Protein AF-A0A968LGK4-F1 (afdb_monomer)

Foldseek 3Di:
DQDCCNPPNPPPPPPPPPDDDDPDDPDDDDDPPAKDWDWDADPVVRHTPDTDIDHDPVD

Nearest PDB structures (foldseek):
  5om3-assembly1_B  TM=9.229E-01  e=1.975E-02  Homo sapiens
  6hgf-assembly1_B  TM=9.072E-01  e=2.112E-02  Homo sapiens
  6hgm-assembly1_B  TM=8.076E-01  e=2.258E-02  Homo sapiens
  5om6-assembly2_D  TM=7.271E-01  e=1.081E-02  Homo sapiens
  5om8-assembly1_B  TM=7.743E-01  e=2.582E-02  Homo sapiens

Solvent-accessible surface area (backbone atoms only — not comparable to full-atom values): 4291 Å² total; per-residue (Å²): 134,75,56,72,26,55,92,76,31,81,82,77,80,79,77,77,77,68,95,67,101,61,82,81,66,83,84,82,82,85,82,86,90,61,69,45,78,49,75,43,59,44,78,94,80,64,48,73,77,41,76,51,71,48,77,61,88,90,111

Secondary structure (DSSP, 8-state):
---STTTT----------S-SSPPP--------S-EEEEEE-TTT--EEEEEEES-TT-

Radius of gyration: 16.08 Å; Cα contacts (8 Å, |Δi|>4): 43; chains: 1; bounding box: 41×22×31 Å

Sequence (59 aa):
VVDEKGTTASAATGIVVGEGDGGPGPEYSIRVDRPFVLAIRDEPTGTLLFFGRVLDPSK

Mean predicted aligned error: 12.76 Å

pLDDT: mean 71.46, std 20.5, range [38.09, 95.69]

Structure (mmCIF, N/CA/C/O backbone):
data_AF-A0A968LGK4-F1
#
_entry.id   AF-A0A968LGK4-F1
#
loop_
_atom_site.group_PDB
_atom_site.id
_atom_site.type_symbol
_atom_site.label_atom_id
_atom_site.label_alt_id
_atom_site.label_comp_id
_atom_site.label_asym_id
_atom_site.label_entity_id
_atom_site.label_seq_id
_atom_site.pdbx_PDB_ins_code
_atom_site.Cartn_x
_atom_site.Cartn_y
_atom_site.Cartn_z
_atom_site.occupancy
_atom_site.B_iso_or_equiv
_atom_site.auth_seq_id
_atom_site.auth_comp_id
_atom_site.auth_asym_id
_atom_site.auth_atom_id
_atom_site.pdbx_PDB_model_num
ATOM 1 N N . VAL A 1 1 ? -2.551 2.168 -10.327 1.00 52.34 1 VAL A N 1
ATOM 2 C CA . VAL A 1 1 ? -1.310 2.959 -10.485 1.00 52.34 1 VAL A CA 1
ATOM 3 C C . VAL A 1 1 ? -0.827 3.322 -9.091 1.00 52.34 1 VAL A C 1
ATOM 5 O O . VAL A 1 1 ? -1.647 3.783 -8.310 1.00 52.34 1 VAL A O 1
ATOM 8 N N . VAL A 1 2 ? 0.423 3.008 -8.754 1.00 50.53 2 VAL A N 1
ATOM 9 C CA . VAL A 1 2 ? 1.080 3.321 -7.471 1.00 50.53 2 VAL A CA 1
ATOM 10 C C . VAL A 1 2 ? 2.316 4.136 -7.847 1.00 50.53 2 VAL A C 1
ATOM 12 O O . VAL A 1 2 ? 3.131 3.629 -8.610 1.00 50.53 2 VAL A O 1
ATOM 15 N N . ASP A 1 3 ? 2.423 5.390 -7.413 1.00 61.94 3 ASP A N 1
ATOM 16 C CA . ASP A 1 3 ? 3.564 6.280 -7.710 1.00 61.94 3 ASP A CA 1
ATOM 17 C C . ASP A 1 3 ? 4.485 6.462 -6.483 1.00 61.94 3 ASP A C 1
ATOM 19 O O . ASP A 1 3 ? 4.222 5.880 -5.435 1.00 61.94 3 ASP A O 1
ATOM 23 N N . GLU A 1 4 ? 5.536 7.296 -6.564 1.00 58.69 4 GLU A N 1
ATOM 24 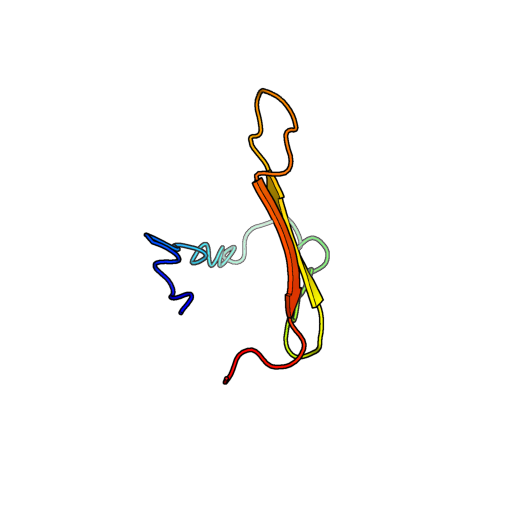C CA . GLU A 1 4 ? 6.217 7.922 -5.399 1.00 58.69 4 GLU A CA 1
ATOM 25 C C . GLU A 1 4 ? 5.328 9.001 -4.761 1.00 58.69 4 GLU A C 1
ATOM 27 O O . GLU A 1 4 ? 5.715 9.818 -3.918 1.00 58.69 4 GLU A O 1
ATOM 32 N N . LYS A 1 5 ? 4.053 8.946 -5.145 1.00 53.34 5 LYS A N 1
ATOM 33 C CA . LYS A 1 5 ? 2.935 9.342 -4.351 1.00 53.34 5 LYS A CA 1
ATOM 34 C C . LYS A 1 5 ? 2.169 8.104 -3.705 1.00 53.34 5 LYS A C 1
ATOM 36 O O . LYS A 1 5 ? 1.835 8.040 -2.547 1.00 53.34 5 LYS A O 1
ATOM 41 N N . GLY A 1 6 ? 2.008 6.916 -4.243 1.00 58.12 6 GLY A N 1
ATOM 42 C CA . GLY A 1 6 ? 0.978 5.994 -3.728 1.00 58.12 6 GLY A CA 1
ATOM 43 C C . GLY A 1 6 ? -0.345 6.748 -3.868 1.00 58.12 6 GLY A C 1
ATOM 44 O O . GLY A 1 6 ? -0.892 6.804 -4.952 1.00 58.12 6 GLY A O 1
ATOM 45 N N . THR A 1 7 ? -0.768 7.493 -2.853 1.00 54.31 7 THR A N 1
ATOM 46 C CA . THR A 1 7 ? -1.381 8.804 -3.147 1.00 54.31 7 THR A CA 1
ATOM 47 C C . THR A 1 7 ? -0.557 10.017 -2.626 1.00 54.31 7 THR A C 1
ATOM 49 O O . THR A 1 7 ? -0.747 11.110 -3.147 1.00 54.31 7 THR A O 1
ATOM 52 N N . THR A 1 8 ? 0.381 9.891 -1.653 1.00 47.84 8 THR A N 1
ATOM 53 C CA . THR A 1 8 ? 1.765 10.519 -1.599 1.00 47.84 8 THR A CA 1
ATOM 54 C C . THR A 1 8 ? 2.895 9.592 -0.946 1.00 47.84 8 THR A C 1
ATOM 56 O O . THR A 1 8 ? 2.662 9.046 0.116 1.00 47.84 8 THR A O 1
ATOM 59 N N . ALA A 1 9 ? 4.023 9.229 -1.612 1.00 49.53 9 ALA A N 1
ATOM 60 C CA . ALA A 1 9 ? 4.860 8.008 -1.493 1.00 49.53 9 ALA A CA 1
ATOM 61 C C . ALA A 1 9 ? 6.275 8.493 -1.542 1.00 49.53 9 ALA A C 1
ATOM 63 O O . ALA A 1 9 ? 7.139 8.165 -2.346 1.00 49.53 9 ALA A O 1
ATOM 64 N N . SER A 1 10 ? 6.490 9.306 -0.546 1.00 52.19 10 SER A N 1
ATOM 65 C CA . SER A 1 10 ? 7.803 9.489 -0.048 1.00 52.19 10 SER A CA 1
ATOM 66 C C . SER A 1 10 ? 8.221 8.180 0.626 1.00 52.19 10 SER A C 1
ATOM 68 O O . SER A 1 10 ? 8.027 7.995 1.821 1.00 52.19 10 SER A O 1
ATOM 70 N N . ALA A 1 11 ? 8.793 7.267 -0.155 1.00 46.09 11 ALA A N 1
ATOM 71 C CA . ALA A 1 11 ? 9.797 6.327 0.328 1.00 46.09 11 ALA A CA 1
ATOM 72 C C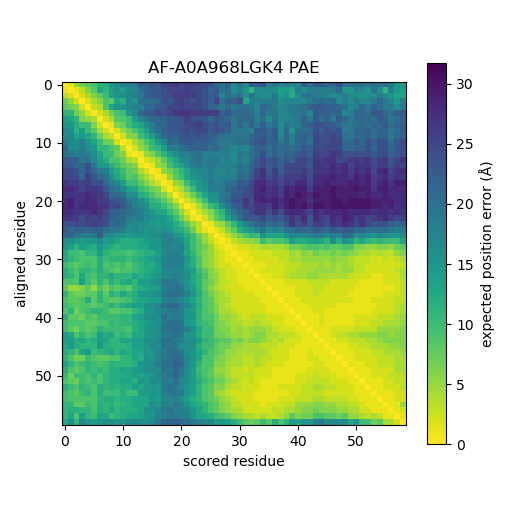 . ALA A 1 11 ? 11.178 6.782 -0.175 1.00 46.09 11 ALA A C 1
ATOM 74 O O . ALA A 1 11 ? 11.957 5.999 -0.702 1.00 46.09 11 ALA A O 1
ATOM 75 N N . ALA A 1 12 ? 11.468 8.079 -0.045 1.00 47.50 12 ALA A N 1
ATOM 76 C CA . ALA A 1 12 ? 12.795 8.642 -0.255 1.00 47.50 12 ALA A CA 1
ATOM 77 C C . ALA A 1 12 ? 13.384 9.081 1.090 1.00 47.50 12 ALA A C 1
ATOM 79 O O . ALA A 1 12 ? 13.614 10.261 1.334 1.00 47.50 12 ALA A O 1
ATOM 80 N N . THR A 1 13 ? 13.637 8.130 1.985 1.00 45.50 13 THR A N 1
ATOM 81 C CA . THR A 1 13 ? 14.65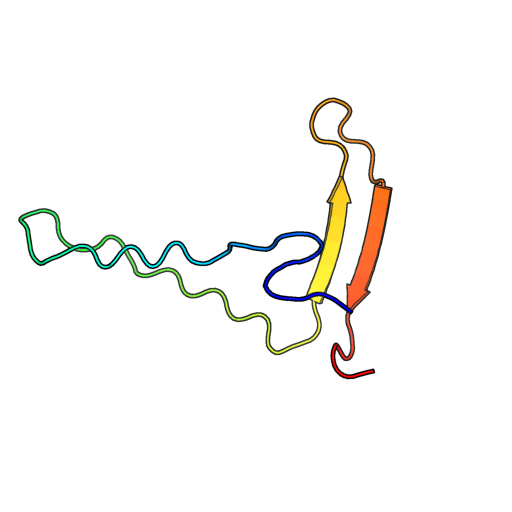1 8.319 3.029 1.00 45.50 13 THR A CA 1
ATOM 82 C C . THR A 1 13 ? 15.915 7.599 2.588 1.00 45.50 13 THR A C 1
ATOM 84 O O . THR A 1 13 ? 16.246 6.513 3.052 1.00 45.50 13 THR A O 1
ATOM 87 N N . GLY A 1 14 ? 16.632 8.228 1.653 1.00 42.75 14 GLY A N 1
ATOM 88 C CA . GLY A 1 14 ? 18.045 7.948 1.444 1.00 42.75 14 GLY A CA 1
ATOM 89 C C . GLY A 1 14 ? 18.810 8.459 2.656 1.00 42.75 14 GLY A C 1
ATOM 90 O O . GLY A 1 14 ? 19.195 9.625 2.697 1.00 42.75 14 GLY A O 1
ATOM 91 N N . ILE A 1 15 ? 18.990 7.613 3.670 1.00 38.09 15 ILE A N 1
ATOM 92 C CA . ILE A 1 15 ? 19.959 7.904 4.722 1.00 38.09 15 ILE A CA 1
ATOM 93 C C . ILE A 1 15 ? 21.329 7.614 4.112 1.00 38.09 15 ILE A C 1
ATOM 95 O O . ILE A 1 15 ? 21.820 6.491 4.156 1.00 38.09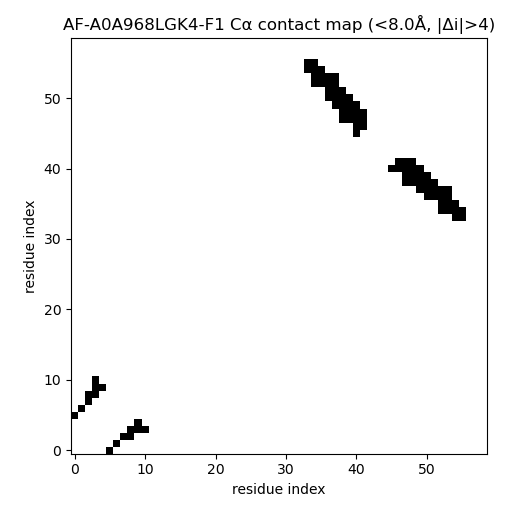 15 ILE A O 1
ATOM 99 N N . VAL A 1 16 ? 21.933 8.626 3.494 1.00 46.50 16 VAL A N 1
ATOM 100 C CA . VAL A 1 16 ? 23.378 8.624 3.267 1.00 46.50 16 VAL A CA 1
ATOM 101 C C . VAL A 1 16 ? 23.980 8.910 4.639 1.00 46.50 16 VAL A C 1
ATOM 103 O O . VAL A 1 16 ? 24.100 10.068 5.037 1.00 46.50 16 VAL A O 1
ATOM 106 N N . VAL A 1 17 ? 24.242 7.865 5.428 1.00 40.66 17 VAL A N 1
ATOM 107 C CA . VAL A 1 17 ? 25.040 8.026 6.647 1.00 40.66 17 VAL A CA 1
ATOM 108 C C . VAL A 1 17 ? 26.435 8.398 6.168 1.00 40.66 17 VAL A C 1
ATOM 110 O O . VAL A 1 17 ? 27.161 7.568 5.627 1.00 40.66 17 VAL A O 1
ATOM 113 N N . GLY A 1 18 ? 26.750 9.688 6.278 1.00 43.12 18 GLY A N 1
ATOM 114 C CA . GLY A 1 18 ? 28.094 10.195 6.082 1.00 43.12 18 GLY A CA 1
ATOM 115 C C . GLY A 1 18 ? 29.050 9.472 7.022 1.00 43.12 18 GLY A C 1
ATOM 116 O O . GLY A 1 18 ? 28.711 9.185 8.168 1.00 43.12 18 GLY A O 1
ATOM 117 N N . GLU A 1 19 ? 30.224 9.168 6.487 1.00 46.44 19 GLU A N 1
ATOM 118 C CA . GLU A 1 19 ? 31.361 8.559 7.164 1.00 46.44 19 GLU A CA 1
ATOM 119 C C . GLU A 1 19 ? 31.577 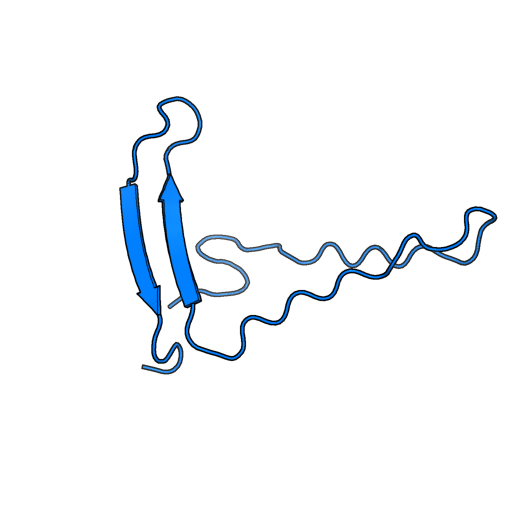9.188 8.554 1.00 46.44 19 GLU A C 1
ATOM 121 O O . GLU A 1 19 ? 31.994 10.340 8.675 1.00 46.44 19 GLU A O 1
ATOM 126 N N . GLY A 1 20 ? 31.215 8.456 9.609 1.00 43.03 20 GLY A N 1
ATOM 127 C CA . GLY A 1 20 ? 31.253 8.953 10.981 1.00 43.03 20 GLY A CA 1
ATOM 128 C C . GLY A 1 20 ? 30.992 7.847 12.000 1.00 43.03 20 GLY A C 1
ATOM 129 O O . GLY A 1 20 ? 29.849 7.592 12.363 1.00 43.03 20 GLY A O 1
ATOM 130 N N . ASP A 1 21 ? 32.070 7.186 12.427 1.00 44.09 21 ASP A N 1
ATOM 131 C CA . ASP A 1 21 ? 32.273 6.503 13.720 1.00 44.09 21 ASP A CA 1
ATOM 132 C C . ASP A 1 21 ? 31.184 5.563 14.286 1.00 44.09 21 ASP A C 1
ATOM 134 O O . ASP A 1 21 ? 31.145 5.275 15.482 1.00 44.09 21 ASP A O 1
ATOM 138 N N . GLY A 1 22 ? 30.352 4.976 13.429 1.00 47.69 22 GLY A N 1
ATOM 139 C CA . GLY A 1 22 ? 29.507 3.829 13.756 1.00 47.69 22 GLY A CA 1
ATOM 140 C C . GLY A 1 22 ? 29.357 2.976 12.510 1.00 47.69 22 GLY A C 1
ATOM 141 O O . GLY A 1 22 ? 28.560 3.317 11.642 1.00 47.69 22 GLY A O 1
ATOM 142 N N . GLY A 1 23 ? 30.176 1.925 12.382 1.00 52.25 23 GLY A N 1
ATOM 143 C CA . GLY A 1 23 ? 30.245 1.110 11.165 1.00 52.25 23 GLY A CA 1
ATOM 144 C C . GLY A 1 23 ? 28.846 0.734 10.662 1.00 52.25 23 GLY A C 1
ATOM 145 O O . GLY A 1 23 ? 28.000 0.382 11.491 1.00 52.25 23 GLY A O 1
ATOM 146 N N . PRO A 1 24 ? 28.572 0.845 9.348 1.00 55.16 24 PRO A N 1
ATOM 147 C CA . PRO A 1 24 ? 27.237 0.628 8.819 1.00 55.16 24 PRO A CA 1
ATOM 148 C C . PRO A 1 24 ? 26.773 -0.761 9.253 1.00 55.16 24 PRO A C 1
ATOM 150 O O . PRO A 1 24 ? 27.398 -1.775 8.932 1.00 55.16 24 PRO A O 1
ATOM 153 N N . GLY A 1 25 ? 25.693 -0.803 10.040 1.00 60.81 25 GLY A N 1
ATOM 154 C CA . GLY A 1 25 ? 24.962 -2.044 10.259 1.00 60.81 25 GLY A CA 1
ATOM 155 C C . GLY A 1 25 ? 24.642 -2.672 8.898 1.00 60.81 25 GLY A C 1
ATOM 156 O O . GLY A 1 25 ? 24.583 -1.944 7.906 1.00 60.81 25 GLY A O 1
ATOM 157 N N . PRO A 1 26 ? 24.476 -4.002 8.821 1.00 64.69 26 PRO A N 1
ATOM 158 C CA . PRO A 1 26 ? 24.309 -4.702 7.551 1.00 64.69 26 PRO A CA 1
ATOM 159 C C . PRO A 1 26 ? 23.315 -3.967 6.648 1.00 64.69 26 PRO A C 1
ATOM 161 O O . PRO A 1 26 ? 22.180 -3.707 7.048 1.00 64.69 26 PRO A O 1
ATOM 164 N N . GLU A 1 27 ? 23.763 -3.595 5.449 1.00 66.31 27 GLU A N 1
ATOM 165 C CA . GLU A 1 27 ? 22.911 -2.945 4.461 1.00 66.31 27 GLU A CA 1
ATOM 166 C C . GLU A 1 27 ? 21.807 -3.923 4.044 1.00 66.31 27 GLU A C 1
ATOM 168 O O . GLU A 1 27 ? 22.033 -4.891 3.313 1.00 66.31 27 GLU A O 1
ATOM 173 N N . TYR A 1 28 ? 20.589 -3.696 4.532 1.00 65.31 28 TYR A N 1
ATOM 174 C CA . TYR A 1 28 ? 19.434 -4.489 4.135 1.00 65.31 28 TYR A CA 1
ATOM 175 C C . TYR A 1 28 ? 18.862 -3.926 2.836 1.00 65.31 28 TYR A C 1
ATOM 177 O O . TYR A 1 28 ? 18.222 -2.876 2.825 1.00 65.31 28 TYR A O 1
ATOM 185 N N . SER A 1 29 ? 19.071 -4.642 1.730 1.00 78.44 29 SER A N 1
ATOM 186 C CA . SER A 1 29 ? 18.432 -4.319 0.454 1.00 78.44 29 SER A CA 1
ATOM 187 C C . SER A 1 29 ? 17.140 -5.119 0.278 1.00 78.44 29 SER A C 1
ATOM 189 O O . SER A 1 29 ? 17.131 -6.349 0.329 1.00 78.44 29 SER A O 1
ATOM 191 N N . ILE A 1 30 ? 16.029 -4.415 0.058 1.00 79.44 30 ILE A N 1
ATOM 192 C CA . ILE A 1 30 ? 14.742 -5.018 -0.300 1.00 79.44 30 ILE A CA 1
ATOM 193 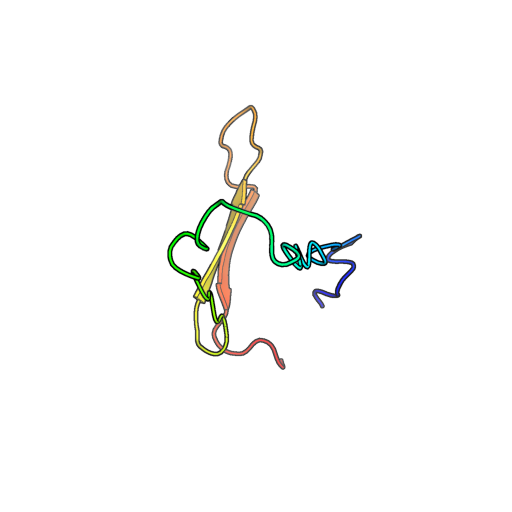C C . ILE A 1 30 ? 14.475 -4.688 -1.765 1.00 79.44 30 ILE A C 1
ATOM 195 O O . ILE A 1 30 ? 14.285 -3.529 -2.125 1.00 79.44 30 ILE A O 1
ATOM 199 N N . ARG A 1 31 ? 14.462 -5.718 -2.614 1.00 83.44 31 ARG A N 1
ATOM 200 C CA . ARG A 1 31 ? 14.086 -5.609 -4.029 1.00 83.44 31 ARG A CA 1
ATOM 201 C C . ARG A 1 31 ? 12.739 -6.287 -4.250 1.00 83.44 31 ARG A C 1
ATOM 203 O O . ARG A 1 31 ? 12.580 -7.466 -3.934 1.00 83.44 31 ARG A O 1
ATOM 210 N N . VAL A 1 32 ? 11.777 -5.530 -4.776 1.00 86.56 32 VAL A N 1
ATOM 211 C CA . VAL A 1 32 ? 10.405 -5.982 -5.070 1.00 86.56 32 VAL A CA 1
ATOM 212 C C . VAL A 1 32 ? 10.202 -6.020 -6.591 1.00 86.56 32 VAL A C 1
ATOM 214 O O . VAL A 1 32 ? 9.329 -5.366 -7.147 1.00 86.56 32 VAL A O 1
ATOM 217 N N . ASP A 1 33 ? 11.071 -6.758 -7.282 1.00 89.50 33 ASP A N 1
ATOM 218 C CA . ASP A 1 33 ? 11.160 -6.871 -8.749 1.00 89.50 33 ASP A CA 1
ATOM 219 C C . ASP A 1 33 ? 10.581 -8.193 -9.296 1.00 89.50 33 ASP A C 1
ATOM 221 O O . ASP A 1 33 ? 10.797 -8.571 -10.446 1.00 89.50 33 ASP A O 1
ATOM 225 N N . ARG A 1 34 ? 9.823 -8.911 -8.462 1.00 91.19 34 ARG A N 1
ATOM 226 C CA . ARG A 1 34 ? 9.190 -10.206 -8.755 1.00 91.19 34 ARG A CA 1
ATOM 227 C C . ARG A 1 34 ? 7.860 -10.323 -8.007 1.00 91.19 34 ARG A C 1
ATOM 229 O O . ARG A 1 34 ? 7.639 -9.537 -7.087 1.00 91.19 34 ARG A O 1
ATOM 236 N N . PRO A 1 35 ? 6.988 -11.299 -8.333 1.00 95.25 35 PRO A N 1
ATOM 237 C CA . PRO A 1 35 ? 5.667 -11.391 -7.723 1.00 95.25 35 PRO A CA 1
ATOM 238 C C . PRO A 1 35 ? 5.690 -11.348 -6.193 1.00 95.25 35 PRO A C 1
ATOM 240 O O . PRO A 1 35 ? 6.417 -12.116 -5.558 1.00 95.25 35 PRO A O 1
ATOM 243 N N . PHE A 1 36 ? 4.848 -10.496 -5.613 1.00 90.81 36 PHE A N 1
ATOM 244 C CA . PHE A 1 36 ? 4.802 -10.227 -4.176 1.00 90.81 36 PHE A CA 1
ATOM 245 C C . PHE A 1 36 ? 3.364 -10.157 -3.660 1.00 90.81 36 PHE A C 1
ATOM 247 O O . PHE A 1 36 ? 2.410 -10.026 -4.429 1.00 90.81 36 PHE A O 1
ATOM 254 N N . VAL A 1 37 ? 3.205 -10.277 -2.344 1.00 93.69 37 VAL A N 1
ATOM 255 C CA . VAL A 1 37 ? 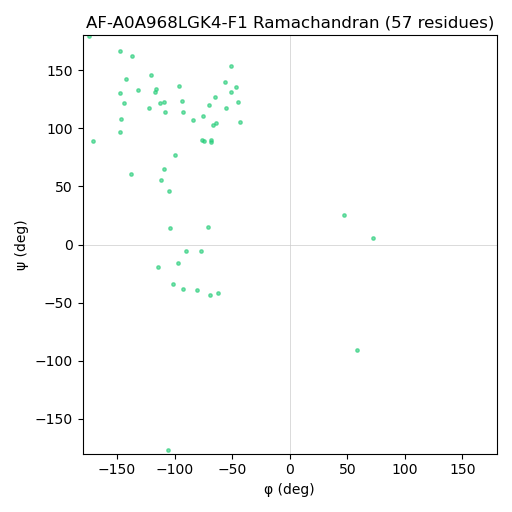1.920 -10.101 -1.658 1.00 93.69 37 VAL A CA 1
ATOM 256 C C . VAL A 1 37 ? 1.847 -8.677 -1.127 1.00 93.69 37 VAL A C 1
ATOM 258 O O . VAL A 1 37 ? 2.815 -8.17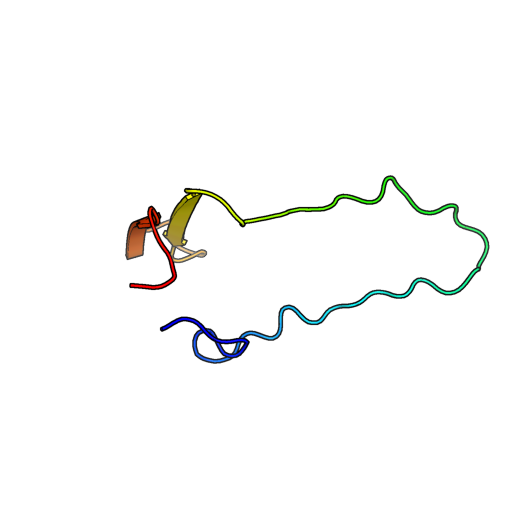6 -0.558 1.00 93.69 37 VAL A O 1
ATOM 261 N N . LEU A 1 38 ? 0.696 -8.040 -1.310 1.00 90.88 38 LEU A N 1
ATOM 262 C CA . LEU A 1 38 ? 0.384 -6.714 -0.800 1.00 90.88 38 LEU A CA 1
ATOM 263 C C . LEU A 1 38 ? -0.771 -6.825 0.195 1.00 90.88 38 LEU A C 1
ATOM 265 O O . LEU A 1 38 ? -1.787 -7.463 -0.090 1.00 90.88 38 LEU A O 1
ATOM 269 N N . ALA A 1 39 ? -0.624 -6.167 1.341 1.00 92.19 39 ALA A N 1
ATOM 270 C CA . ALA A 1 39 ? -1.680 -6.006 2.324 1.00 92.19 39 ALA A CA 1
ATOM 271 C C . ALA A 1 39 ? -1.751 -4.540 2.752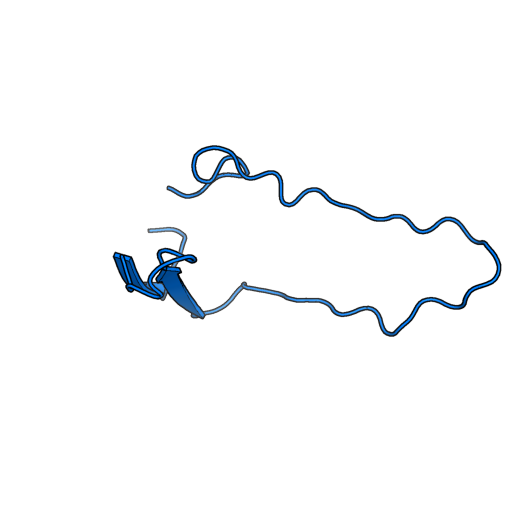 1.00 92.19 39 ALA A C 1
ATOM 273 O O . ALA A 1 39 ? -0.728 -3.937 3.072 1.00 92.19 39 ALA A O 1
ATOM 274 N N . ILE A 1 40 ? -2.956 -3.984 2.782 1.00 91.81 40 ILE A N 1
ATOM 275 C CA . ILE A 1 40 ? -3.238 -2.689 3.396 1.00 91.81 40 ILE A CA 1
ATOM 276 C C . ILE A 1 40 ? -4.107 -2.989 4.602 1.00 91.81 40 ILE A C 1
ATOM 278 O O . ILE A 1 40 ? -5.171 -3.595 4.465 1.00 91.81 40 ILE A O 1
ATOM 282 N N . ARG A 1 41 ? -3.643 -2.583 5.780 1.00 93.62 41 ARG A N 1
ATOM 283 C CA . ARG A 1 41 ? -4.375 -2.754 7.030 1.00 93.62 41 ARG A CA 1
ATOM 284 C C . ARG A 1 41 ? -4.633 -1.407 7.678 1.00 93.62 41 ARG A C 1
ATOM 286 O O . ARG A 1 41 ? -3.782 -0.524 7.618 1.00 93.62 41 ARG A O 1
ATOM 293 N N . ASP A 1 42 ? -5.775 -1.296 8.330 1.00 92.31 42 ASP A N 1
ATOM 294 C CA . ASP A 1 42 ? -5.981 -0.288 9.354 1.00 92.31 42 ASP A CA 1
ATOM 295 C C . ASP A 1 42 ? -5.121 -0.658 10.570 1.00 92.31 42 ASP A C 1
ATOM 297 O O . ASP A 1 42 ? -5.240 -1.755 11.114 1.00 92.31 42 ASP A O 1
ATOM 301 N N . GLU A 1 43 ? -4.194 0.214 10.955 1.00 92.44 43 GLU A N 1
ATOM 302 C CA . GLU A 1 43 ? -3.240 -0.070 12.031 1.00 92.44 43 GLU A CA 1
ATOM 303 C C . GLU A 1 43 ? -3.891 -0.139 13.425 1.00 92.44 43 GLU A C 1
ATOM 305 O O . GLU A 1 43 ? -3.586 -1.092 14.147 1.00 92.44 43 GLU A O 1
ATOM 310 N N . PRO A 1 44 ? -4.816 0.769 13.806 1.00 95.44 44 PRO A N 1
ATOM 311 C CA . PRO A 1 44 ? -5.472 0.714 15.112 1.00 95.44 44 PRO A CA 1
ATOM 312 C C . PRO A 1 44 ? -6.310 -0.548 15.339 1.00 95.44 44 PRO A C 1
ATOM 314 O O . PRO A 1 44 ? -6.285 -1.111 16.432 1.00 95.44 44 PRO A O 1
ATOM 317 N N . THR A 1 45 ? -7.069 -0.991 14.332 1.00 95.44 45 THR A N 1
ATOM 318 C CA . THR A 1 45 ? -7.977 -2.146 14.466 1.00 95.44 45 THR A CA 1
ATOM 319 C C . THR A 1 45 ? -7.376 -3.455 13.964 1.00 95.44 45 THR A C 1
ATOM 321 O O . THR A 1 45 ? -7.911 -4.526 14.245 1.00 95.44 45 THR A O 1
ATOM 324 N N . GLY A 1 46 ? -6.288 -3.397 13.194 1.00 92.75 46 GLY A N 1
ATOM 325 C CA . GLY A 1 46 ? -5.709 -4.552 12.506 1.00 92.75 46 GLY A CA 1
ATOM 326 C C . GLY A 1 46 ? -6.536 -5.047 11.316 1.00 92.75 46 GLY A C 1
ATOM 327 O O . GLY A 1 46 ? -6.194 -6.072 10.724 1.00 92.75 46 GLY A O 1
ATOM 328 N N . THR A 1 47 ? -7.612 -4.345 10.953 1.00 95.69 47 THR A N 1
ATOM 329 C CA . THR A 1 47 ? -8.512 -4.753 9.870 1.00 95.69 47 THR A CA 1
ATOM 330 C C . THR A 1 47 ? -7.780 -4.732 8.533 1.00 95.69 47 THR A C 1
ATOM 332 O O . THR A 1 47 ? -7.214 -3.712 8.147 1.00 95.69 47 THR A O 1
ATOM 335 N N . LEU A 1 48 ? -7.821 -5.838 7.787 1.00 92.94 48 LEU A N 1
ATOM 336 C CA . LEU A 1 48 ? -7.314 -5.884 6.416 1.00 92.94 48 LEU A CA 1
ATOM 337 C C . LEU A 1 48 ? -8.294 -5.171 5.482 1.00 92.94 48 LEU A C 1
ATOM 339 O O . LEU A 1 48 ? -9.390 -5.662 5.226 1.00 92.94 48 LEU A O 1
ATOM 343 N N . LEU A 1 49 ? -7.880 -4.018 4.967 1.00 93.12 49 LEU A N 1
ATOM 344 C CA . LEU A 1 49 ? -8.636 -3.231 3.996 1.00 93.12 49 LEU A CA 1
ATOM 345 C C . LEU A 1 49 ? -8.461 -3.799 2.585 1.00 93.12 49 LEU A C 1
ATOM 347 O O . LEU A 1 49 ? -9.416 -3.877 1.819 1.00 93.12 49 LEU A O 1
ATOM 351 N N . PHE A 1 50 ? -7.242 -4.233 2.259 1.00 90.56 50 PHE A N 1
ATOM 352 C CA . PHE A 1 50 ? -6.915 -4.881 0.991 1.00 90.56 50 PHE A CA 1
ATOM 353 C C . PHE A 1 50 ? -5.899 -5.996 1.216 1.00 90.56 50 PHE A C 1
ATOM 355 O O . PHE A 1 50 ? -4.974 -5.853 2.016 1.00 90.56 50 PHE A O 1
ATOM 362 N N . PHE A 1 51 ? -6.045 -7.096 0.482 1.00 93.12 51 PHE A N 1
ATOM 363 C CA . PHE A 1 51 ? -5.101 -8.207 0.484 1.00 93.12 51 PHE A CA 1
ATOM 364 C C . PHE A 1 51 ? -5.068 -8.851 -0.898 1.00 93.12 51 PHE A C 1
ATOM 366 O O . PHE A 1 51 ? -6.113 -9.158 -1.471 1.00 93.12 51 PHE A O 1
ATOM 373 N N . GLY A 1 52 ? -3.876 -9.054 -1.447 1.00 91.81 52 GLY A N 1
ATOM 374 C CA . GLY A 1 52 ? -3.744 -9.635 -2.774 1.00 91.81 52 GLY A CA 1
ATOM 375 C C . GLY A 1 52 ? -2.307 -9.911 -3.173 1.00 91.81 52 GLY A C 1
ATOM 376 O O . GLY A 1 52 ? -1.360 -9.647 -2.434 1.00 91.81 52 GLY A O 1
ATOM 377 N N . ARG A 1 53 ? -2.148 -10.457 -4.376 1.00 93.25 53 ARG A N 1
ATOM 378 C CA . ARG A 1 53 ? -0.848 -10.749 -4.975 1.00 93.25 53 ARG A CA 1
ATOM 379 C C . ARG A 1 53 ? -0.668 -9.916 -6.233 1.00 93.25 53 ARG A C 1
ATOM 381 O O . ARG A 1 53 ? -1.533 -9.924 -7.103 1.00 93.25 53 ARG A O 1
ATOM 388 N N . VAL A 1 54 ? 0.477 -9.258 -6.345 1.00 90.62 54 VAL A N 1
ATOM 389 C CA . VAL A 1 54 ? 0.907 -8.583 -7.567 1.00 90.62 54 VAL A CA 1
ATOM 390 C C . VAL A 1 54 ? 1.757 -9.570 -8.354 1.00 90.62 54 VAL A C 1
ATOM 392 O O . VAL A 1 54 ? 2.803 -10.016 -7.883 1.00 90.62 54 VAL A O 1
ATOM 395 N N . LEU A 1 55 ? 1.261 -9.974 -9.524 1.00 93.88 55 LEU A N 1
ATOM 396 C CA . LEU A 1 55 ? 1.963 -10.885 -10.434 1.00 93.88 55 LEU A CA 1
ATOM 397 C C . LEU A 1 55 ? 2.782 -10.124 -11.474 1.00 93.88 55 LEU A C 1
ATOM 399 O O . LEU A 1 55 ? 3.883 -10.546 -11.809 1.00 93.88 55 LEU A O 1
ATOM 403 N N . ASP A 1 56 ? 2.232 -9.014 -11.954 1.00 90.94 56 ASP A N 1
ATOM 404 C CA . ASP A 1 56 ? 2.834 -8.139 -12.948 1.00 90.94 56 ASP A CA 1
ATOM 405 C C . ASP A 1 56 ? 2.399 -6.697 -12.631 1.00 90.94 56 ASP A C 1
ATOM 407 O O . ASP A 1 56 ? 1.217 -6.385 -12.781 1.00 90.94 56 ASP A O 1
ATOM 411 N N . PRO A 1 57 ? 3.301 -5.837 -12.125 1.00 83.94 57 PRO A N 1
ATOM 412 C CA . PRO A 1 57 ? 2.978 -4.454 -11.777 1.00 83.94 57 PRO A CA 1
ATOM 413 C C . PRO A 1 57 ? 2.882 -3.523 -12.997 1.00 83.94 57 PRO A C 1
ATOM 415 O O . PRO A 1 57 ? 2.554 -2.351 -12.825 1.00 83.94 57 PRO A O 1
ATOM 418 N N . SER A 1 58 ? 3.198 -4.007 -14.205 1.00 83.94 58 SER A N 1
ATOM 419 C CA . SER A 1 58 ? 3.172 -3.214 -15.443 1.00 83.94 58 SER A CA 1
ATOM 420 C C . SER A 1 58 ? 1.827 -3.238 -16.175 1.00 83.94 58 SER A C 1
ATOM 422 O O . SER A 1 58 ? 1.665 -2.531 -17.173 1.00 83.94 58 SER A O 1
ATOM 424 N N . LYS A 1 59 ? 0.875 -4.044 -15.694 1.00 62.12 59 LYS A N 1
ATOM 425 C CA . LYS A 1 59 ? -0.480 -4.148 -16.246 1.00 62.12 59 LYS A CA 1
ATOM 426 C C . LYS A 1 59 ? -1.515 -3.357 -15.465 1.00 62.12 59 LYS A C 1
ATOM 428 O O . LYS A 1 59 ? -1.305 -3.105 -14.258 1.00 62.12 59 LYS A O 1
#